Protein AF-A0A7S4PBB8-F1 (afdb_monomer)

pLDDT: mean 83.22, std 13.17, range [36.59, 96.38]

Secondary structure (DSSP, 8-state):
-HHHHHHHHHT--EEE---S-HHHHHHHHHH-TTSEEE------GGG--SS-HHHHHHHHHHHT-TTS--HHHHHHHHHHHHHHHHH-SSEEE-TTSHHHHHHHHHHHHHHSS---EEESSS-TT--S---TT----

Solvent-accessible surface area (backbone atoms only — not comparable to full-atom values): 8491 Å² total; per-residue (Å²): 107,71,67,54,54,50,21,73,74,69,70,54,48,69,43,80,55,87,71,80,51,68,67,57,54,54,48,49,52,70,73,41,71,85,42,50,74,45,62,82,91,64,90,46,66,84,70,74,58,99,60,60,66,71,61,33,51,51,50,16,66,74,66,73,37,60,88,64,38,57,63,64,62,52,50,52,55,50,52,51,46,41,52,57,56,26,69,43,74,61,48,78,43,42,50,84,38,67,64,48,46,50,28,51,55,48,21,25,69,75,67,76,46,81,61,60,67,46,61,78,75,43,66,90,93,68,79,86,82,64,71,100,73,81,68,86,130

Foldseek 3Di:
DVVVVCCVVPVAQEDEDDDLDPVVQVVCCVVCVSHHYDYDPQNSVQVPDPDDVVVLVVVCVVVVPCVSPDPVSVVVSLVVVLVVLLPDQEEEEAPVDPSSLSSQVSNCVVVVHRRHYHHPYDDRPDDPPDDPPPDDD

Organism: Guillardia theta (NCBI:txid55529)

Sequence (137 aa):
KQVENVANKYGVHRVYLATDDESAVQYVRAVYRELDIIHIQIDRREFHSNWFIEYRMKASMESNDASFLDLQMVADSTIIDLALLAESDYLIGAFSSHFSRLVLELSVSMKGYVPPYVSLDYAYGMPGIFPPYARPQ

Mean predicted aligned error: 8.0 Å

Radius of gyration: 17.22 Å; Cα contacts (8 Å, |Δi|>4): 117; chains: 1; bounding box: 39×40×46 Å

Nearest PDB structures (foldseek):
  3ioc-assembly1_A  TM=4.353E-01  e=8.110E-01  Mycobacterium tuberculosis
  4muj-assembly1_B  TM=3.915E-01  e=1.422E+00  Mycobacterium tuberculosis
  3ivc-assembly1_A  TM=3.720E-01  e=1.825E+00  Mycobacterium tuberculosis
  4mq6-assembly1_B  TM=4.148E-01  e=2.824E+00  Mycobacterium tuberculosis
  3ime-assembly1_A  TM=4.248E-01  e=4.651E+00  Mycobacterium tuberculosis

Structure (mmCIF, N/CA/C/O backbone):
data_AF-A0A7S4PBB8-F1
#
_entry.id   AF-A0A7S4PBB8-F1
#
loop_
_atom_site.group_PDB
_atom_site.id
_atom_site.type_symbol
_atom_site.label_atom_id
_atom_site.label_alt_id
_atom_site.label_comp_id
_atom_site.label_asym_id
_atom_site.label_entity_id
_atom_site.label_seq_id
_atom_site.pdbx_PDB_ins_code
_atom_site.Cartn_x
_atom_site.Cartn_y
_atom_site.Cartn_z
_atom_site.occupancy
_atom_site.B_iso_or_equiv
_atom_site.auth_seq_id
_atom_site.auth_comp_id
_atom_site.auth_asym_id
_atom_site.auth_atom_id
_atom_site.pdbx_PDB_model_num
ATOM 1 N N . LYS A 1 1 ? -1.962 11.173 10.911 1.00 68.94 1 LYS A N 1
ATOM 2 C CA . LYS A 1 1 ? -3.320 11.756 11.021 1.00 68.94 1 LYS A CA 1
ATOM 3 C C . LYS A 1 1 ? -4.416 10.794 10.573 1.00 68.94 1 LYS A C 1
ATOM 5 O O . LYS A 1 1 ? -5.172 10.367 11.429 1.00 68.94 1 LYS A O 1
ATOM 10 N N . GLN A 1 2 ? -4.527 10.404 9.292 1.00 80.19 2 GLN A N 1
ATOM 11 C CA . GLN A 1 2 ? -5.616 9.484 8.893 1.00 80.19 2 GLN A CA 1
ATOM 12 C C . GLN A 1 2 ? -5.473 8.082 9.500 1.00 80.19 2 GLN A C 1
ATOM 14 O O . GLN A 1 2 ? -6.453 7.535 9.991 1.00 80.19 2 GLN A O 1
ATOM 19 N N . VAL A 1 3 ? -4.245 7.556 9.563 1.00 80.00 3 VAL A N 1
ATOM 20 C CA . VAL A 1 3 ? -3.943 6.281 10.236 1.00 80.00 3 VAL A CA 1
ATOM 21 C C . VAL A 1 3 ? -4.376 6.311 11.710 1.00 80.00 3 VAL A C 1
ATOM 23 O O . VAL A 1 3 ? -5.092 5.419 12.141 1.00 80.00 3 VAL A O 1
ATOM 26 N N . GLU A 1 4 ? -4.044 7.369 12.461 1.00 80.12 4 GLU A N 1
ATOM 27 C CA . GLU A 1 4 ? -4.472 7.539 13.866 1.00 80.12 4 GLU A CA 1
ATOM 28 C C . GLU A 1 4 ? -5.989 7.629 14.011 1.00 80.12 4 GLU A C 1
ATOM 30 O O . GLU A 1 4 ? -6.558 7.042 14.925 1.00 80.12 4 GLU A O 1
ATOM 35 N N . ASN A 1 5 ? -6.661 8.359 13.117 1.00 81.69 5 ASN A N 1
ATOM 36 C CA . ASN A 1 5 ? -8.114 8.492 13.164 1.00 81.69 5 ASN A CA 1
ATOM 37 C C . ASN A 1 5 ? -8.798 7.133 12.983 1.00 81.69 5 ASN A C 1
ATOM 39 O O . ASN A 1 5 ? -9.750 6.826 13.698 1.00 81.69 5 ASN A O 1
ATOM 43 N N . VAL A 1 6 ? -8.308 6.319 12.043 1.00 80.50 6 VAL A N 1
ATOM 44 C CA . VAL A 1 6 ? -8.812 4.960 11.813 1.00 80.50 6 VAL A CA 1
ATOM 45 C C . VAL A 1 6 ? -8.464 4.053 12.996 1.00 80.50 6 VAL A C 1
ATOM 47 O O . VAL A 1 6 ? -9.349 3.367 13.503 1.00 80.50 6 VAL A O 1
ATOM 50 N N . ALA A 1 7 ? -7.228 4.113 13.498 1.00 84.44 7 ALA A N 1
ATOM 51 C CA . ALA A 1 7 ? -6.785 3.346 14.660 1.00 84.44 7 ALA A CA 1
ATOM 52 C C . ALA A 1 7 ? -7.634 3.618 15.905 1.00 84.44 7 ALA A C 1
ATOM 54 O 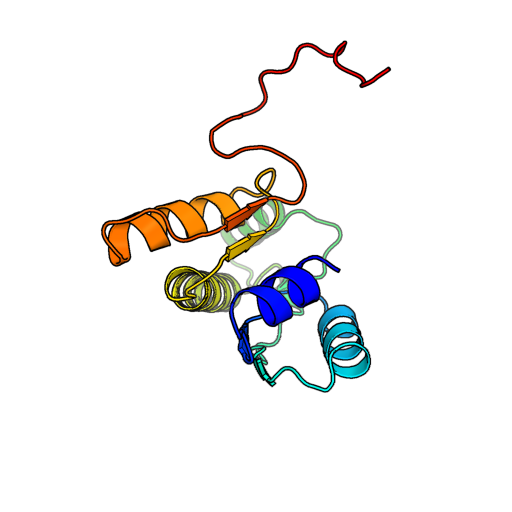O . ALA A 1 7 ? -8.186 2.689 16.487 1.00 84.44 7 ALA A O 1
ATOM 55 N N . ASN A 1 8 ? -7.830 4.888 16.256 1.00 82.75 8 ASN A N 1
ATOM 56 C CA . ASN A 1 8 ? -8.583 5.280 17.445 1.00 82.75 8 ASN A CA 1
ATOM 57 C C . ASN A 1 8 ? -10.080 4.984 17.318 1.00 82.75 8 ASN A C 1
ATOM 59 O O . ASN A 1 8 ? -10.726 4.636 18.303 1.00 82.75 8 ASN A O 1
ATOM 63 N N . LYS A 1 9 ? -10.648 5.138 16.116 1.00 83.81 9 LYS A N 1
ATOM 64 C CA . LYS A 1 9 ? -12.086 4.945 15.898 1.00 83.81 9 LYS A CA 1
ATOM 65 C C . LYS A 1 9 ? -12.476 3.472 15.813 1.00 83.81 9 LYS A C 1
ATOM 67 O O . LYS A 1 9 ? -13.568 3.119 16.249 1.00 83.81 9 LYS A O 1
ATOM 72 N N . TYR A 1 10 ? -11.613 2.640 15.235 1.00 83.44 10 TYR A N 1
ATOM 73 C CA . TYR A 1 10 ? -11.940 1.254 14.900 1.00 83.44 10 TYR A CA 1
ATOM 74 C C . TYR A 1 10 ? -11.077 0.215 15.626 1.00 83.44 10 TYR A C 1
ATOM 76 O O . TYR A 1 10 ? -11.232 -0.974 15.370 1.00 83.44 10 TYR A O 1
ATOM 84 N N . GLY A 1 11 ? -10.188 0.634 16.533 1.00 85.31 11 GLY A N 1
ATOM 85 C CA . GLY A 1 11 ? -9.317 -0.279 17.280 1.00 85.31 11 GLY A CA 1
ATOM 86 C C . GLY A 1 11 ? -8.271 -0.967 16.401 1.00 85.31 11 GLY A C 1
ATOM 87 O O . GLY A 1 11 ? -7.943 -2.129 16.625 1.00 85.31 11 GLY A O 1
ATOM 88 N N . VAL A 1 12 ? -7.774 -0.284 15.362 1.00 87.62 12 VAL A N 1
ATOM 89 C CA . VAL A 1 12 ? -6.732 -0.845 14.488 1.00 87.62 12 VAL A CA 1
ATOM 90 C C . VAL A 1 12 ? -5.383 -0.748 15.189 1.00 87.62 12 VAL A C 1
ATOM 92 O O . VAL A 1 12 ? -4.914 0.346 15.492 1.00 87.62 12 VAL A O 1
ATOM 95 N N . HIS A 1 13 ? -4.749 -1.899 15.403 1.00 89.38 13 HIS A N 1
ATOM 96 C CA . HIS A 1 13 ? -3.430 -2.003 16.035 1.00 89.38 13 HIS A CA 1
ATOM 97 C C . HIS A 1 13 ? -2.327 -2.431 15.071 1.00 89.38 13 HIS A C 1
ATOM 99 O O . HIS A 1 13 ? -1.157 -2.349 15.421 1.00 89.38 13 HIS A O 1
ATOM 105 N N . ARG A 1 14 ? -2.686 -2.884 13.868 1.00 93.19 14 ARG A N 1
ATOM 106 C CA . ARG A 1 14 ? -1.757 -3.415 12.873 1.00 93.19 14 ARG A CA 1
ATOM 107 C C . ARG A 1 14 ? -1.953 -2.704 11.548 1.00 93.19 14 ARG A C 1
ATOM 109 O O . ARG A 1 14 ? -3.080 -2.588 11.076 1.00 93.19 14 ARG A O 1
ATOM 116 N N . VAL A 1 15 ? -0.857 -2.245 10.957 1.00 93.00 15 VAL A N 1
ATOM 117 C CA . VAL A 1 15 ? -0.866 -1.504 9.694 1.00 93.00 15 VAL A CA 1
ATOM 118 C C . VAL A 1 15 ? 0.111 -2.158 8.736 1.00 93.00 15 VAL A C 1
ATOM 120 O O . VAL A 1 15 ? 1.305 -2.227 9.022 1.00 93.00 15 VAL A O 1
ATOM 123 N N . TYR A 1 16 ? -0.396 -2.611 7.591 1.00 95.00 16 TYR A N 1
ATOM 124 C CA . TYR A 1 16 ? 0.451 -2.960 6.460 1.00 95.00 16 TYR A CA 1
ATOM 125 C C . TYR A 1 16 ? 0.802 -1.698 5.670 1.00 95.00 16 TYR A C 1
ATOM 127 O O . TYR A 1 16 ? -0.090 -0.943 5.282 1.00 95.00 16 TYR A O 1
ATOM 135 N N . LEU A 1 17 ? 2.093 -1.461 5.444 1.00 92.88 17 LEU A N 1
ATOM 136 C CA . LEU A 1 17 ? 2.586 -0.319 4.681 1.00 92.88 17 LEU A CA 1
ATOM 137 C C . LEU A 1 17 ? 3.267 -0.797 3.395 1.00 92.88 17 LEU A C 1
ATOM 139 O O . LEU A 1 17 ? 4.409 -1.259 3.421 1.00 92.88 17 LEU A O 1
ATOM 143 N N . ALA A 1 18 ? 2.572 -0.637 2.270 1.00 90.81 18 ALA A N 1
ATOM 144 C CA . ALA A 1 18 ? 3.143 -0.812 0.940 1.00 90.81 18 ALA A CA 1
ATOM 145 C C . ALA A 1 18 ? 3.789 0.506 0.490 1.00 90.81 18 ALA A C 1
ATOM 147 O O . ALA A 1 18 ? 3.100 1.461 0.132 1.00 90.81 18 ALA A O 1
ATOM 148 N N . THR A 1 19 ? 5.114 0.573 0.562 1.00 86.38 19 THR A N 1
ATOM 149 C CA . THR A 1 19 ? 5.903 1.716 0.097 1.00 86.38 19 THR A CA 1
ATOM 150 C C . THR A 1 19 ? 7.237 1.225 -0.446 1.00 86.38 19 THR A C 1
ATOM 152 O O . THR A 1 19 ? 7.757 0.199 -0.013 1.00 86.38 19 THR A O 1
ATOM 155 N N . ASP A 1 20 ? 7.765 1.945 -1.420 1.00 81.94 20 ASP A N 1
ATOM 156 C CA . ASP A 1 20 ? 9.122 1.825 -1.938 1.00 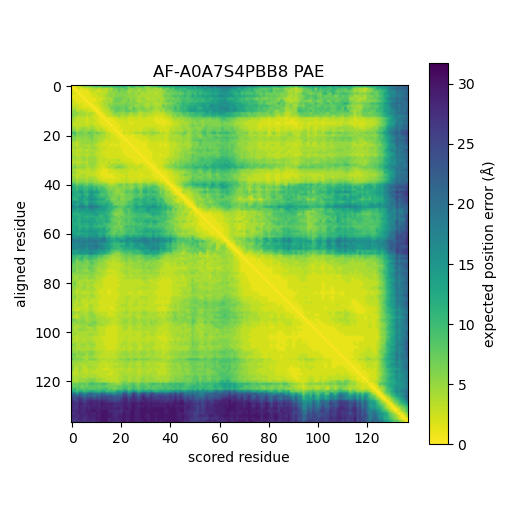81.94 20 ASP A CA 1
ATOM 157 C C . ASP A 1 20 ? 10.128 2.690 -1.159 1.00 81.94 20 ASP A C 1
ATOM 159 O O . ASP A 1 20 ? 11.328 2.534 -1.340 1.00 81.94 20 ASP A O 1
ATOM 163 N N . ASP A 1 21 ? 9.670 3.561 -0.255 1.00 84.50 21 ASP A N 1
ATOM 164 C CA . ASP A 1 21 ? 10.526 4.459 0.519 1.00 84.50 21 ASP A CA 1
ATOM 165 C C . ASP A 1 21 ? 10.781 3.936 1.944 1.00 84.50 21 ASP A C 1
ATOM 167 O O . ASP A 1 21 ? 9.954 4.067 2.851 1.00 84.50 21 ASP A O 1
ATOM 171 N N . GLU A 1 22 ? 11.980 3.396 2.173 1.00 84.69 22 GLU A N 1
ATOM 172 C CA . GLU A 1 22 ? 12.415 2.921 3.495 1.00 84.69 22 GLU A CA 1
ATOM 173 C C . GLU A 1 22 ? 12.399 4.042 4.553 1.00 84.69 22 GLU A C 1
ATOM 175 O O . GLU A 1 22 ? 12.120 3.799 5.732 1.00 84.69 22 GLU A O 1
ATOM 180 N N . SER A 1 23 ? 12.639 5.297 4.156 1.00 87.62 23 SER A N 1
ATOM 181 C CA . SER A 1 23 ? 12.597 6.426 5.089 1.00 87.62 23 SER A CA 1
ATOM 182 C C . SER A 1 23 ? 11.176 6.687 5.598 1.00 87.62 23 SER A C 1
ATOM 184 O O . SER A 1 23 ? 10.990 7.008 6.777 1.00 87.62 23 SER A O 1
ATOM 186 N N . ALA A 1 24 ? 10.160 6.443 4.763 1.00 88.56 24 ALA A N 1
ATOM 187 C CA . ALA A 1 24 ? 8.759 6.516 5.159 1.00 88.56 24 ALA A CA 1
ATOM 188 C C . ALA A 1 24 ? 8.411 5.430 6.188 1.00 88.56 24 ALA A C 1
ATOM 190 O O . ALA A 1 24 ? 7.727 5.714 7.173 1.00 88.56 24 ALA A O 1
ATOM 191 N N . VAL A 1 25 ? 8.935 4.209 6.029 1.00 89.81 25 VAL A N 1
ATOM 192 C CA . VAL A 1 25 ? 8.746 3.112 6.998 1.00 89.81 25 VAL A CA 1
ATOM 193 C C . VAL A 1 25 ? 9.327 3.485 8.361 1.00 89.81 25 VAL A C 1
ATOM 195 O O . VAL A 1 25 ? 8.658 3.349 9.390 1.00 89.81 25 VAL A O 1
ATOM 198 N N . GLN A 1 26 ? 10.562 3.992 8.379 1.00 91.12 26 GLN A N 1
ATOM 199 C CA . GLN A 1 26 ? 11.232 4.418 9.610 1.00 91.12 26 GLN A CA 1
ATOM 200 C C . GLN A 1 26 ? 10.488 5.569 10.289 1.00 91.12 26 GLN A C 1
ATOM 202 O O . GLN A 1 26 ? 10.284 5.543 11.504 1.00 91.12 26 GLN A O 1
ATOM 207 N N . TYR A 1 27 ? 10.024 6.544 9.506 1.00 91.56 27 TYR A N 1
ATOM 208 C CA . TYR A 1 27 ? 9.215 7.651 10.000 1.00 91.56 27 TYR A CA 1
ATOM 209 C C . TYR A 1 27 ? 7.912 7.161 10.646 1.00 91.56 27 TYR A C 1
ATOM 211 O O . TYR A 1 27 ? 7.620 7.516 11.788 1.00 91.56 27 TYR A O 1
ATOM 219 N N . VAL A 1 28 ? 7.153 6.301 9.961 1.00 90.31 28 VAL A N 1
ATOM 220 C CA . VAL A 1 28 ? 5.881 5.753 10.462 1.00 90.31 28 VAL A CA 1
ATOM 221 C C . VAL A 1 28 ? 6.100 4.974 11.758 1.00 90.31 28 VAL A C 1
ATOM 223 O O . VAL A 1 28 ? 5.359 5.184 12.714 1.00 90.31 28 VAL A O 1
ATOM 226 N N . ARG A 1 29 ? 7.151 4.149 11.844 1.00 92.00 29 ARG A N 1
ATOM 227 C CA . ARG A 1 29 ? 7.514 3.431 13.079 1.00 92.00 29 ARG A CA 1
ATOM 228 C C . ARG A 1 29 ? 7.892 4.369 14.226 1.00 92.00 29 ARG A C 1
ATOM 230 O O . ARG A 1 29 ? 7.561 4.100 15.377 1.00 92.00 29 ARG A O 1
ATOM 237 N N . ALA A 1 30 ? 8.591 5.464 13.930 1.00 90.69 30 ALA A N 1
ATOM 238 C CA . ALA A 1 30 ? 9.007 6.428 14.944 1.00 90.69 30 ALA A CA 1
ATOM 239 C C . ALA A 1 30 ? 7.828 7.241 15.502 1.00 90.69 30 ALA A C 1
ATOM 241 O O . ALA A 1 30 ? 7.815 7.545 16.701 1.00 90.69 30 ALA A O 1
ATOM 242 N N . VAL A 1 31 ? 6.868 7.587 14.638 1.00 91.31 31 VAL A N 1
ATOM 243 C CA . VAL A 1 31 ? 5.694 8.408 14.964 1.00 91.31 31 VAL A CA 1
ATOM 244 C C . VAL A 1 31 ? 4.569 7.579 15.587 1.00 91.31 31 VAL A C 1
ATOM 246 O O . VAL A 1 31 ? 3.955 8.035 16.546 1.00 91.31 31 VAL A O 1
ATOM 249 N N . TYR A 1 32 ? 4.311 6.369 15.089 1.00 88.88 32 TYR A N 1
ATOM 250 C CA . TYR A 1 32 ? 3.195 5.517 15.512 1.00 88.88 32 TYR A CA 1
ATOM 251 C C . TYR A 1 32 ? 3.673 4.308 16.316 1.00 88.88 32 TYR A C 1
ATOM 253 O O . TYR A 1 32 ? 3.565 3.167 15.874 1.00 88.88 32 TYR A O 1
ATOM 261 N N . ARG A 1 33 ? 4.204 4.561 17.517 1.00 86.44 33 ARG A N 1
ATOM 262 C CA . ARG A 1 33 ? 4.846 3.529 18.356 1.00 86.44 33 ARG A CA 1
ATOM 263 C C . ARG A 1 33 ? 3.884 2.473 18.893 1.00 86.44 33 ARG A C 1
ATOM 265 O O . ARG A 1 33 ? 4.307 1.369 19.213 1.00 86.44 33 ARG A O 1
ATOM 272 N N . GLU A 1 34 ? 2.608 2.822 18.987 1.00 87.94 34 GLU A N 1
ATOM 273 C CA . GLU A 1 34 ? 1.544 1.943 19.480 1.00 87.94 34 GLU A CA 1
ATOM 274 C C . GLU A 1 34 ? 0.997 1.004 18.390 1.00 87.94 34 GLU A C 1
ATOM 276 O O . GLU A 1 34 ? 0.186 0.127 18.691 1.00 87.94 34 GLU A O 1
ATOM 281 N N . LEU A 1 35 ? 1.414 1.188 17.130 1.00 89.56 35 LEU A N 1
ATOM 282 C CA . LEU A 1 35 ? 0.971 0.381 15.997 1.00 89.56 35 LEU A CA 1
ATOM 283 C C . LEU A 1 35 ? 2.035 -0.650 15.602 1.00 89.56 35 LEU A C 1
ATOM 285 O O . LEU A 1 35 ? 3.218 -0.346 15.469 1.00 89.56 35 LEU A O 1
ATOM 289 N N . ASP A 1 36 ? 1.582 -1.871 15.341 1.00 92.62 36 ASP A N 1
ATOM 290 C CA . ASP A 1 36 ? 2.351 -2.942 14.718 1.00 92.62 36 ASP A CA 1
ATOM 291 C C . ASP A 1 36 ? 2.465 -2.670 13.208 1.00 92.62 36 ASP A C 1
ATOM 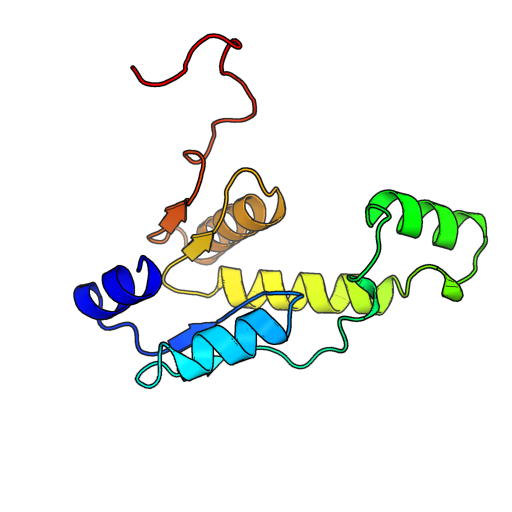293 O O . ASP A 1 36 ? 1.534 -2.926 12.437 1.00 92.62 36 ASP A O 1
ATOM 297 N N . ILE A 1 37 ? 3.587 -2.073 12.794 1.00 93.19 37 ILE A N 1
ATOM 298 C CA . ILE A 1 37 ? 3.857 -1.730 11.392 1.00 93.19 37 ILE A CA 1
ATOM 299 C C . ILE A 1 37 ? 4.483 -2.922 10.668 1.00 93.19 37 ILE A C 1
ATOM 301 O O . ILE A 1 37 ? 5.682 -3.203 10.803 1.00 93.19 37 ILE A O 1
ATOM 305 N N . ILE A 1 38 ? 3.678 -3.563 9.826 1.00 92.44 38 ILE A N 1
ATOM 306 C CA . ILE A 1 38 ? 4.109 -4.620 8.918 1.00 92.44 38 ILE A CA 1
ATOM 307 C C . ILE A 1 38 ? 4.558 -3.978 7.609 1.00 92.44 38 ILE A C 1
ATOM 309 O O . ILE A 1 38 ? 3.796 -3.291 6.933 1.00 92.44 38 ILE A O 1
ATOM 313 N N . HIS A 1 39 ? 5.805 -4.234 7.239 1.00 90.31 39 HIS A N 1
ATOM 314 C CA . HIS A 1 39 ? 6.366 -3.839 5.957 1.00 90.31 39 HIS A CA 1
ATOM 315 C C . HIS A 1 39 ? 7.258 -4.969 5.453 1.00 90.31 39 HIS A C 1
ATOM 317 O O . HIS A 1 39 ? 8.107 -5.468 6.199 1.00 90.31 39 HIS A O 1
ATOM 323 N N . ILE A 1 40 ? 7.051 -5.390 4.207 1.00 87.56 40 ILE A N 1
ATOM 324 C 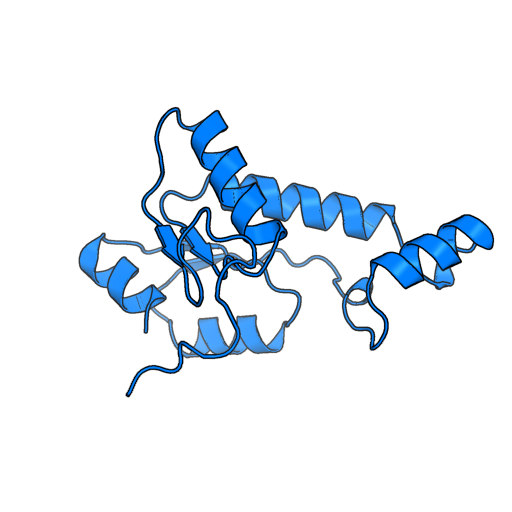CA . ILE A 1 40 ? 7.840 -6.464 3.615 1.00 87.56 40 ILE A CA 1
ATOM 325 C C . ILE A 1 40 ? 9.188 -5.927 3.153 1.00 87.56 40 ILE A C 1
ATOM 327 O O . ILE A 1 40 ? 9.267 -5.063 2.284 1.00 87.56 40 ILE A O 1
ATOM 331 N N . GLN A 1 41 ? 10.242 -6.524 3.706 1.00 78.56 41 GLN A N 1
ATOM 332 C CA . GLN A 1 41 ? 11.638 -6.268 3.367 1.00 78.56 41 GLN A CA 1
ATOM 333 C C . GLN A 1 41 ? 12.006 -6.991 2.061 1.00 78.56 41 GLN A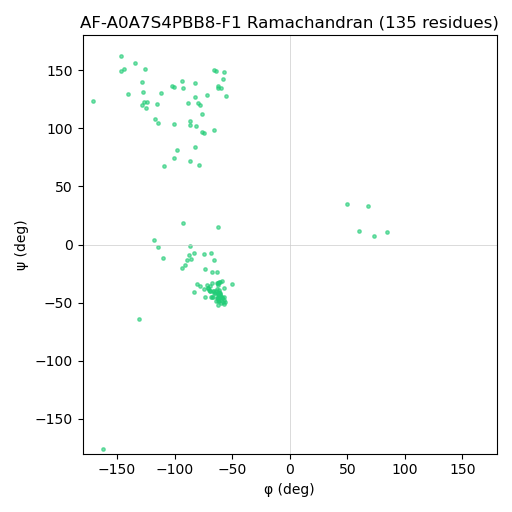 C 1
ATOM 335 O O . GLN A 1 41 ? 12.745 -7.972 2.063 1.00 78.56 41 GLN A O 1
ATOM 340 N N . ILE A 1 42 ? 11.435 -6.534 0.948 1.00 76.69 42 ILE A N 1
ATOM 341 C CA . ILE A 1 42 ? 11.936 -6.853 -0.392 1.00 76.69 42 ILE A CA 1
ATOM 342 C C . ILE A 1 42 ? 12.887 -5.730 -0.791 1.00 76.69 42 ILE A C 1
ATOM 344 O O . ILE A 1 42 ? 12.627 -4.561 -0.514 1.00 76.69 42 ILE A O 1
ATOM 348 N N . ASP A 1 43 ? 13.985 -6.082 -1.448 1.00 73.88 43 ASP A N 1
ATOM 349 C CA . ASP A 1 43 ? 14.885 -5.101 -2.032 1.00 73.88 43 ASP A CA 1
ATOM 350 C C . ASP A 1 43 ? 14.178 -4.344 -3.165 1.00 73.88 43 ASP A C 1
ATOM 352 O O . ASP A 1 43 ? 14.042 -4.841 -4.277 1.00 73.88 43 ASP A O 1
ATOM 356 N N . ARG A 1 44 ? 13.681 -3.144 -2.861 1.00 74.00 44 ARG A N 1
ATOM 357 C CA . ARG A 1 44 ? 12.920 -2.292 -3.786 1.00 74.00 44 ARG A CA 1
ATOM 358 C C . ARG A 1 44 ? 13.802 -1.291 -4.532 1.00 74.00 44 ARG A C 1
ATOM 360 O O . ARG A 1 44 ? 13.284 -0.334 -5.100 1.00 74.00 44 ARG A O 1
ATOM 367 N N . ARG A 1 45 ? 15.123 -1.519 -4.591 1.00 74.06 45 ARG A N 1
ATOM 368 C CA . ARG A 1 45 ? 16.073 -0.683 -5.355 1.00 74.06 45 ARG A CA 1
ATOM 369 C C . ARG A 1 45 ? 15.629 -0.440 -6.796 1.00 74.06 45 ARG A C 1
ATOM 371 O O . ARG A 1 45 ? 15.796 0.663 -7.308 1.00 74.06 45 ARG A O 1
ATOM 378 N N . GLU A 1 46 ? 14.966 -1.423 -7.393 1.00 73.81 46 GLU A N 1
ATOM 379 C CA . GLU A 1 46 ? 14.401 -1.334 -8.735 1.00 73.81 46 GLU A CA 1
ATOM 380 C C . GLU A 1 46 ? 13.258 -0.321 -8.890 1.00 73.81 46 GLU A C 1
ATOM 382 O O . GLU A 1 46 ? 12.931 0.029 -10.016 1.00 73.81 46 GLU A O 1
ATOM 387 N N . PHE A 1 47 ? 12.664 0.212 -7.823 1.00 72.00 47 PHE A N 1
ATOM 388 C CA . PHE A 1 47 ? 11.654 1.276 -7.912 1.00 72.00 47 PHE A CA 1
ATOM 389 C C . PHE A 1 47 ? 12.264 2.684 -7.843 1.00 72.00 47 PHE A C 1
ATOM 391 O O . PHE A 1 47 ? 11.654 3.649 -8.303 1.00 72.00 47 PHE A O 1
ATOM 398 N N . HIS A 1 48 ? 13.508 2.816 -7.372 1.00 73.25 48 HIS A N 1
ATOM 399 C CA . HIS A 1 48 ? 14.195 4.102 -7.273 1.00 73.25 48 HIS A CA 1
ATOM 400 C C . HIS A 1 48 ? 14.823 4.500 -8.613 1.00 73.25 48 HIS A C 1
ATOM 402 O O . HIS A 1 48 ? 16.008 4.288 -8.867 1.00 73.25 48 HIS A O 1
ATOM 408 N N . SER A 1 49 ? 14.025 5.107 -9.491 1.00 76.88 49 SER A N 1
ATOM 409 C CA . SER A 1 49 ? 14.513 5.662 -10.753 1.00 76.88 49 SER A CA 1
ATOM 410 C C . SER A 1 49 ? 13.794 6.948 -11.132 1.00 76.88 49 SER A C 1
ATOM 412 O O . SER A 1 49 ? 12.621 7.144 -10.834 1.00 76.88 49 SER A O 1
ATOM 414 N N . ASN A 1 50 ? 14.502 7.815 -11.858 1.00 76.88 50 ASN A N 1
ATOM 415 C CA . ASN A 1 50 ? 13.911 8.998 -12.487 1.00 76.88 50 ASN A CA 1
ATOM 416 C C . ASN A 1 50 ? 13.069 8.643 -13.726 1.00 76.88 50 ASN A C 1
ATOM 418 O O . ASN A 1 50 ? 12.440 9.519 -14.315 1.00 76.88 50 ASN A O 1
ATOM 422 N N . TRP A 1 51 ? 13.112 7.386 -14.172 1.00 72.81 51 TRP A N 1
ATOM 423 C CA . TRP A 1 51 ? 12.334 6.894 -15.302 1.00 72.81 51 TRP A CA 1
ATOM 424 C C . TRP A 1 51 ? 11.110 6.146 -14.795 1.00 72.81 51 TRP A C 1
ATOM 426 O O . TRP A 1 51 ? 11.227 5.298 -13.911 1.00 72.81 51 TRP A O 1
ATOM 436 N N . PHE A 1 52 ? 9.955 6.412 -15.410 1.00 78.00 52 PHE A N 1
ATOM 437 C CA . PHE A 1 52 ? 8.757 5.622 -15.148 1.00 78.00 52 PHE A CA 1
ATOM 438 C C . PHE A 1 52 ? 9.014 4.141 -15.450 1.00 78.00 52 PHE A C 1
ATOM 440 O O . PHE A 1 52 ? 9.728 3.799 -16.404 1.00 78.00 52 PHE A O 1
ATOM 447 N N . ILE A 1 53 ? 8.437 3.269 -14.624 1.00 79.50 53 ILE A N 1
ATOM 448 C CA . ILE A 1 53 ? 8.702 1.831 -14.665 1.00 79.50 53 ILE A CA 1
ATOM 449 C C . ILE A 1 53 ? 8.317 1.228 -16.020 1.00 79.50 53 ILE A C 1
ATOM 451 O O . ILE A 1 53 ? 9.027 0.367 -16.524 1.00 79.50 53 ILE A O 1
ATOM 455 N N . GLU A 1 54 ? 7.291 1.764 -16.683 1.00 80.44 54 GLU A N 1
ATOM 456 C CA . GLU A 1 54 ? 6.826 1.346 -18.005 1.00 80.44 54 GLU A CA 1
ATOM 457 C C . GLU A 1 54 ? 7.905 1.523 -19.082 1.00 80.44 54 GLU A C 1
ATOM 459 O O . GLU A 1 54 ? 8.078 0.659 -19.946 1.00 80.44 54 GLU A O 1
ATOM 464 N N . TYR A 1 55 ? 8.680 2.614 -19.021 1.00 82.38 55 TYR A N 1
ATOM 465 C CA . TYR A 1 55 ? 9.784 2.840 -19.957 1.00 82.38 55 TYR A CA 1
ATOM 466 C C . TYR A 1 55 ? 10.946 1.884 -19.698 1.00 82.38 55 TYR A C 1
ATOM 468 O O . TYR A 1 55 ? 11.564 1.398 -20.645 1.00 82.38 55 TYR A O 1
ATOM 476 N N . ARG A 1 56 ? 11.223 1.580 -18.427 1.00 80.75 56 ARG A N 1
ATOM 477 C CA . ARG A 1 56 ? 12.277 0.633 -18.041 1.00 80.75 56 ARG A CA 1
ATOM 478 C C . ARG A 1 56 ? 11.911 -0.804 -18.392 1.00 80.75 56 ARG A C 1
ATOM 480 O O . ARG A 1 56 ? 12.763 -1.532 -18.890 1.00 80.75 56 ARG A O 1
ATOM 487 N N . MET A 1 57 ? 10.644 -1.183 -18.220 1.00 82.88 57 MET A N 1
ATOM 488 C CA . MET A 1 57 ? 10.118 -2.468 -18.682 1.00 82.88 57 MET A CA 1
ATOM 489 C C . MET A 1 57 ? 10.309 -2.616 -20.188 1.00 82.88 57 MET A C 1
ATOM 491 O O . MET A 1 57 ? 10.864 -3.613 -20.642 1.00 82.88 57 MET A O 1
ATOM 495 N N . LYS A 1 58 ? 9.909 -1.599 -20.961 1.00 84.75 58 LYS A N 1
ATOM 496 C CA . LYS A 1 58 ? 10.066 -1.608 -22.417 1.00 84.75 58 LYS A CA 1
ATOM 497 C C . LYS A 1 58 ? 11.535 -1.752 -22.828 1.00 84.75 58 LYS A C 1
ATOM 499 O O . LYS A 1 58 ? 11.842 -2.600 -23.658 1.00 84.75 58 LYS A O 1
ATOM 504 N N . ALA A 1 59 ? 12.434 -0.990 -22.205 1.00 82.62 59 ALA A N 1
ATOM 505 C CA . ALA A 1 59 ? 13.868 -1.077 -22.471 1.00 82.62 59 ALA A CA 1
ATOM 506 C C . ALA A 1 59 ? 14.447 -2.465 -22.136 1.00 82.62 59 ALA A C 1
ATOM 508 O O . ALA A 1 59 ? 15.169 -3.027 -22.957 1.00 82.62 59 ALA A O 1
ATOM 509 N N . SER A 1 60 ? 14.095 -3.041 -20.980 1.00 82.44 60 SER A N 1
ATOM 510 C CA . SER A 1 60 ? 14.521 -4.388 -20.557 1.00 82.44 60 SER A CA 1
ATOM 511 C C . SER A 1 60 ? 14.053 -5.468 -21.545 1.00 82.44 60 SER A C 1
ATOM 513 O O . SER A 1 60 ? 14.843 -6.303 -21.984 1.00 82.44 60 SER A O 1
ATOM 515 N N . MET A 1 61 ? 12.795 -5.397 -22.000 1.00 82.31 61 MET A N 1
ATOM 516 C CA . MET A 1 61 ? 12.237 -6.348 -22.971 1.00 82.31 61 MET A CA 1
ATOM 517 C C . MET A 1 61 ? 12.847 -6.212 -24.373 1.00 82.31 61 MET A C 1
ATOM 519 O O . MET A 1 61 ? 13.095 -7.221 -25.027 1.00 82.31 61 MET A O 1
ATOM 523 N N . GLU A 1 62 ? 13.086 -4.985 -24.849 1.00 86.25 62 GLU A N 1
ATOM 524 C CA . GLU A 1 62 ? 13.661 -4.736 -26.181 1.00 86.25 62 GLU A CA 1
ATOM 525 C C . GLU A 1 62 ? 15.146 -5.108 -26.262 1.00 86.25 62 GLU A C 1
ATOM 527 O O . GLU A 1 62 ? 15.608 -5.584 -27.298 1.00 86.25 62 GLU A O 1
ATOM 532 N N . SER A 1 63 ? 15.895 -4.905 -25.177 1.00 82.44 63 SER A N 1
ATOM 533 C CA . SER A 1 63 ? 17.327 -5.223 -25.104 1.00 82.44 63 SER A CA 1
ATOM 534 C C . SER A 1 63 ? 17.616 -6.656 -24.645 1.00 82.44 63 SER A C 1
ATOM 536 O O . SER A 1 63 ? 18.748 -7.116 -24.795 1.00 82.44 63 SER A O 1
ATOM 538 N N . ASN A 1 64 ? 16.611 -7.364 -24.110 1.00 76.19 64 ASN A N 1
ATOM 539 C CA . ASN A 1 64 ? 16.771 -8.626 -23.380 1.00 76.19 64 ASN A CA 1
ATOM 540 C C . ASN A 1 64 ? 17.856 -8.525 -22.286 1.00 76.19 64 ASN A C 1
ATOM 542 O O . ASN A 1 64 ? 18.597 -9.478 -22.034 1.00 76.19 64 ASN A O 1
ATOM 546 N N . ASP A 1 65 ? 17.963 -7.345 -21.670 1.00 76.75 65 ASP A N 1
ATOM 547 C CA . ASP A 1 65 ? 18.939 -7.022 -20.637 1.00 76.75 65 ASP A CA 1
ATOM 548 C C . ASP A 1 65 ? 18.219 -6.693 -19.325 1.00 76.75 65 ASP A C 1
ATOM 550 O O . ASP A 1 65 ? 17.601 -5.638 -19.157 1.00 76.75 65 ASP A O 1
ATOM 554 N N . ALA A 1 66 ? 18.335 -7.615 -18.370 1.00 71.25 66 ALA A N 1
ATOM 555 C CA . ALA A 1 66 ? 17.767 -7.474 -17.035 1.00 71.25 66 ALA A CA 1
ATOM 556 C C . ALA A 1 66 ? 18.455 -6.379 -16.197 1.00 71.25 66 ALA A C 1
ATOM 558 O O . ALA A 1 66 ? 17.958 -6.048 -15.124 1.00 71.25 66 ALA A O 1
ATOM 559 N N . SER A 1 67 ? 19.559 -5.781 -16.669 1.00 73.75 67 SER A N 1
ATOM 560 C CA . SER A 1 67 ? 20.240 -4.681 -15.973 1.00 73.75 67 SER A CA 1
ATOM 561 C C . SER A 1 67 ? 19.381 -3.417 -15.841 1.00 73.75 67 SER A C 1
ATOM 563 O O . SER A 1 67 ? 19.603 -2.610 -14.939 1.00 73.75 67 SER A O 1
ATOM 565 N N . PHE A 1 68 ? 18.386 -3.241 -16.719 1.00 73.12 68 PHE A N 1
ATOM 566 C CA . PHE A 1 68 ? 17.486 -2.089 -16.678 1.00 73.12 68 PHE A CA 1
ATOM 567 C C . PHE A 1 68 ? 16.375 -2.226 -15.645 1.00 73.12 68 PHE A C 1
ATOM 569 O O . PHE A 1 68 ? 15.910 -1.202 -15.131 1.00 73.12 68 PHE A O 1
ATOM 576 N N . LEU A 1 69 ? 15.896 -3.452 -15.423 1.00 79.38 69 LEU A N 1
ATOM 577 C CA . LEU A 1 69 ? 14.798 -3.770 -14.519 1.00 79.38 69 LEU A CA 1
ATOM 578 C C . LEU A 1 69 ? 14.678 -5.291 -14.364 1.00 79.38 69 LEU A C 1
ATOM 580 O O . LEU A 1 69 ? 14.436 -5.989 -15.356 1.00 79.38 69 LEU A O 1
ATOM 584 N N . ASP A 1 70 ? 14.752 -5.786 -13.129 1.00 83.00 70 ASP A N 1
ATOM 585 C CA . ASP A 1 70 ? 14.338 -7.153 -12.806 1.00 83.00 70 ASP A CA 1
ATOM 586 C C . ASP A 1 70 ? 12.803 -7.236 -12.795 1.00 83.00 70 ASP A C 1
ATOM 588 O O . ASP A 1 70 ? 12.123 -6.898 -11.821 1.00 83.00 70 ASP A O 1
ATOM 592 N N . LEU A 1 71 ? 12.246 -7.672 -13.926 1.00 82.25 71 LEU A N 1
ATOM 593 C CA . LEU A 1 71 ? 10.802 -7.782 -14.130 1.00 82.25 71 LEU A CA 1
ATOM 594 C C . LEU A 1 71 ? 10.141 -8.766 -13.164 1.00 82.25 71 LEU A C 1
ATOM 596 O O . LEU A 1 71 ? 8.990 -8.552 -12.782 1.00 82.25 71 LEU A O 1
ATOM 600 N N . GLN A 1 72 ? 10.843 -9.834 -12.782 1.00 84.62 72 GLN A N 1
ATOM 601 C CA . GLN A 1 72 ? 10.278 -10.856 -11.913 1.00 84.62 72 GLN A CA 1
ATOM 602 C C . GLN A 1 72 ? 10.177 -10.338 -10.482 1.00 84.62 72 GLN A C 1
ATOM 604 O O . GLN A 1 72 ? 9.113 -10.425 -9.879 1.00 84.62 72 GLN A O 1
ATOM 609 N N . MET A 1 73 ? 11.229 -9.693 -9.978 1.00 84.44 73 MET A N 1
ATOM 610 C CA . MET A 1 73 ? 11.209 -9.063 -8.657 1.00 84.44 73 MET A CA 1
ATOM 611 C C . MET A 1 73 ? 10.130 -7.970 -8.549 1.00 84.44 73 MET A C 1
ATOM 613 O O . MET A 1 73 ? 9.398 -7.902 -7.554 1.00 84.44 73 MET A O 1
ATOM 617 N N . VAL A 1 74 ? 9.975 -7.132 -9.582 1.00 84.81 74 VAL A N 1
ATOM 618 C CA . VAL A 1 74 ? 8.912 -6.111 -9.635 1.00 84.81 74 VAL A CA 1
ATOM 619 C C . VAL A 1 74 ? 7.528 -6.755 -9.626 1.00 84.81 74 VAL A C 1
ATOM 621 O O . VAL A 1 74 ? 6.663 -6.315 -8.867 1.00 84.81 74 VAL A O 1
ATOM 624 N N . ALA A 1 75 ? 7.311 -7.799 -10.427 1.00 86.62 75 ALA A N 1
ATOM 625 C CA . ALA A 1 75 ? 6.033 -8.500 -10.484 1.00 86.62 75 ALA A CA 1
ATOM 626 C C . ALA A 1 75 ? 5.702 -9.184 -9.150 1.00 86.62 75 ALA A C 1
ATOM 628 O O . ALA A 1 75 ?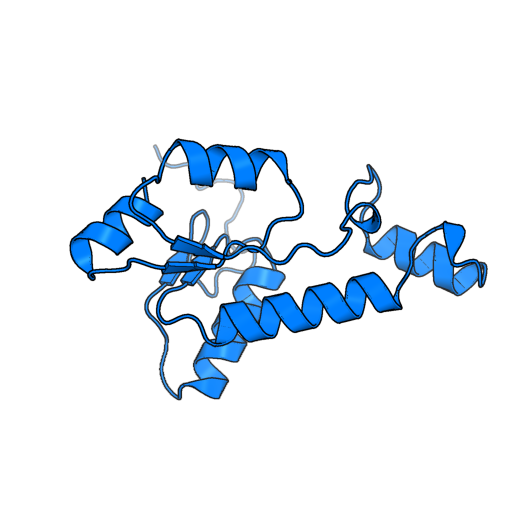 4.613 -8.976 -8.617 1.00 86.62 75 ALA A O 1
ATOM 629 N N . ASP A 1 76 ? 6.647 -9.928 -8.577 1.00 88.12 76 ASP A N 1
ATOM 630 C CA . ASP A 1 76 ? 6.462 -10.656 -7.321 1.00 88.12 76 ASP A CA 1
ATOM 631 C C . ASP A 1 76 ? 6.162 -9.690 -6.166 1.00 88.12 76 ASP A C 1
ATOM 633 O O . ASP A 1 76 ? 5.179 -9.870 -5.447 1.00 88.12 76 ASP A O 1
ATOM 637 N N . SER A 1 77 ? 6.941 -8.610 -6.026 1.00 88.44 77 SER A N 1
ATOM 638 C CA . SER A 1 77 ? 6.699 -7.586 -4.995 1.00 88.44 77 SER A CA 1
ATOM 639 C C . SER A 1 77 ? 5.336 -6.905 -5.150 1.00 88.44 77 SER A C 1
ATOM 641 O O . SER A 1 77 ? 4.609 -6.741 -4.169 1.00 88.44 77 SER A O 1
ATOM 643 N N . THR A 1 78 ? 4.955 -6.585 -6.388 1.00 88.94 78 THR A N 1
ATOM 644 C CA . THR A 1 78 ? 3.660 -5.988 -6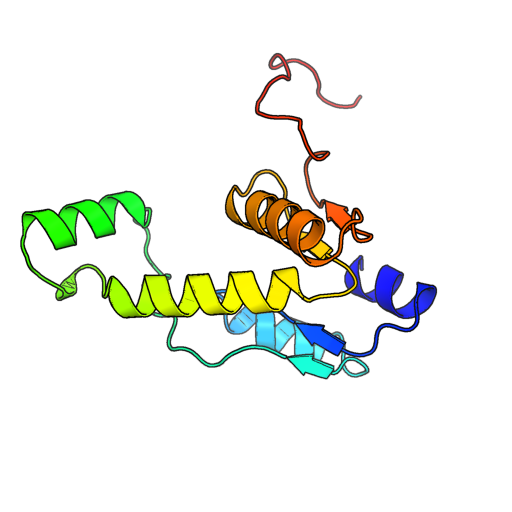.730 1.00 88.94 78 THR A CA 1
ATOM 645 C C . THR A 1 78 ? 2.500 -6.917 -6.378 1.00 88.94 78 THR A C 1
ATOM 647 O O . THR A 1 78 ? 1.528 -6.481 -5.764 1.00 88.94 78 THR A O 1
ATOM 650 N N . ILE A 1 79 ? 2.593 -8.201 -6.732 1.00 91.81 79 ILE A N 1
ATOM 651 C CA . ILE A 1 79 ? 1.553 -9.200 -6.451 1.00 91.81 79 ILE A CA 1
ATOM 652 C C . ILE A 1 79 ? 1.398 -9.412 -4.944 1.00 91.81 79 ILE A C 1
ATOM 654 O O . ILE A 1 79 ? 0.272 -9.480 -4.451 1.00 91.81 79 ILE A O 1
ATOM 658 N N . ILE A 1 80 ? 2.507 -9.480 -4.207 1.00 92.19 80 ILE A N 1
ATOM 659 C CA . ILE A 1 80 ? 2.485 -9.628 -2.749 1.00 92.19 80 ILE A CA 1
ATOM 660 C C . ILE A 1 80 ? 1.813 -8.414 -2.093 1.00 92.19 80 ILE A C 1
ATOM 662 O O . ILE A 1 80 ? 0.939 -8.589 -1.243 1.00 92.19 80 ILE A O 1
ATOM 666 N N . ASP A 1 81 ? 2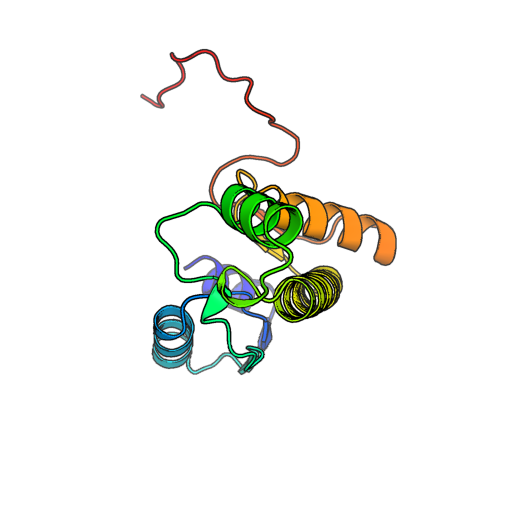.166 -7.192 -2.506 1.00 92.25 81 ASP A N 1
ATOM 667 C CA . ASP A 1 81 ? 1.524 -5.978 -1.990 1.00 92.25 81 ASP A CA 1
ATOM 668 C C . ASP A 1 81 ? 0.028 -5.948 -2.302 1.00 92.25 81 ASP A C 1
ATOM 670 O O . ASP A 1 81 ? -0.772 -5.635 -1.420 1.00 92.25 81 ASP A O 1
ATOM 674 N N . LEU A 1 82 ? -0.361 -6.298 -3.533 1.00 94.12 82 LEU A N 1
ATOM 675 C CA . LEU A 1 82 ? -1.766 -6.381 -3.928 1.00 94.12 82 LEU A CA 1
ATOM 676 C C . LEU A 1 82 ? -2.530 -7.373 -3.052 1.00 94.12 82 LEU A C 1
ATOM 678 O O . LEU A 1 82 ? -3.605 -7.030 -2.568 1.00 94.12 82 LEU A O 1
ATOM 682 N N . ALA A 1 83 ? -1.978 -8.565 -2.816 1.00 93.94 83 ALA A N 1
ATOM 683 C CA . ALA A 1 83 ? -2.615 -9.585 -1.990 1.00 93.94 83 ALA A CA 1
ATOM 684 C C . ALA A 1 83 ? -2.798 -9.112 -0.538 1.00 93.94 83 ALA A C 1
ATOM 686 O O . ALA A 1 83 ? -3.903 -9.168 -0.002 1.00 93.94 83 ALA A O 1
ATOM 687 N N . LEU A 1 84 ? -1.745 -8.572 0.083 1.00 94.31 84 LEU A N 1
ATOM 688 C CA . LEU A 1 84 ? -1.791 -8.144 1.485 1.00 94.31 84 LEU A CA 1
ATOM 689 C C . LEU A 1 84 ? -2.669 -6.917 1.711 1.00 94.31 84 LEU A C 1
ATOM 691 O O . LEU A 1 84 ? -3.412 -6.839 2.695 1.00 94.31 84 LEU A O 1
ATOM 695 N N . LEU A 1 85 ? -2.616 -5.951 0.795 1.00 95.62 85 LEU A N 1
ATOM 696 C CA . LEU A 1 85 ? -3.522 -4.814 0.852 1.00 95.62 85 LEU A CA 1
ATOM 697 C C . LEU A 1 85 ? -4.961 -5.269 0.619 1.00 95.62 85 LEU A C 1
ATOM 699 O O . LEU A 1 85 ? -5.847 -4.834 1.350 1.00 95.62 85 LEU A O 1
ATOM 703 N N . ALA A 1 86 ? -5.204 -6.175 -0.333 1.00 95.69 86 ALA A N 1
ATOM 704 C CA . ALA A 1 86 ? -6.556 -6.625 -0.630 1.00 95.69 86 ALA A CA 1
ATOM 705 C C . ALA A 1 86 ? -7.224 -7.336 0.561 1.00 95.69 86 ALA A C 1
ATOM 707 O O . ALA A 1 86 ? -8.433 -7.191 0.778 1.00 95.69 86 ALA A O 1
ATOM 708 N N . GLU A 1 87 ? -6.439 -8.052 1.368 1.00 94.88 87 GLU A N 1
ATOM 709 C CA . GLU A 1 87 ? -6.899 -8.712 2.592 1.00 94.88 87 GLU A CA 1
ATOM 710 C C . GLU A 1 87 ? -7.164 -7.737 3.753 1.00 94.88 87 GLU A C 1
ATOM 712 O O . GLU A 1 87 ? -7.976 -8.039 4.630 1.00 94.88 87 GLU A O 1
ATOM 717 N N . SER A 1 88 ? -6.589 -6.531 3.740 1.00 94.56 88 SER A N 1
ATOM 718 C CA . SER A 1 88 ? -6.689 -5.562 4.844 1.00 94.56 88 SER A CA 1
ATOM 719 C C . SER A 1 88 ? -8.127 -5.107 5.123 1.00 94.56 88 SER A C 1
ATOM 721 O O . SER A 1 88 ? -8.882 -4.784 4.206 1.00 94.56 88 SER A O 1
ATOM 723 N N . ASP A 1 89 ? -8.537 -5.064 6.395 1.00 93.50 89 ASP A N 1
ATOM 724 C CA . ASP A 1 89 ? -9.907 -4.697 6.809 1.00 93.50 89 ASP A CA 1
ATOM 725 C C . ASP A 1 89 ? -10.299 -3.263 6.437 1.00 93.50 89 ASP A C 1
ATOM 727 O O . ASP A 1 89 ? -11.459 -2.994 6.123 1.00 93.50 89 ASP A O 1
ATOM 731 N N . TYR A 1 90 ? -9.315 -2.364 6.450 1.00 93.25 90 TYR A N 1
A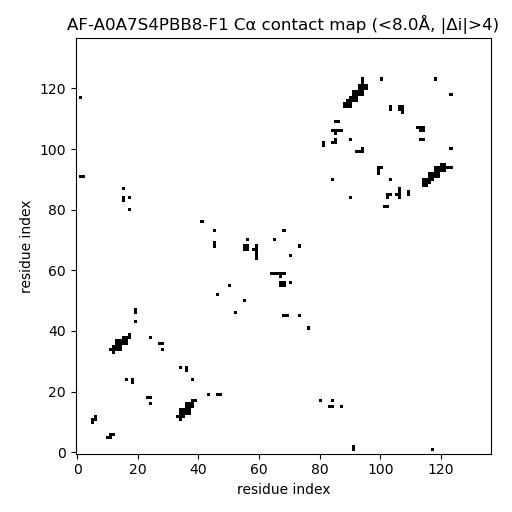TOM 732 C CA . TYR A 1 90 ? -9.443 -0.955 6.101 1.00 93.25 90 TYR A CA 1
ATOM 733 C C . TYR A 1 90 ? -8.381 -0.601 5.067 1.00 93.25 90 TYR A C 1
ATOM 735 O O . TYR A 1 90 ? -7.227 -1.009 5.196 1.00 93.25 90 TYR A O 1
ATOM 743 N N . LEU A 1 91 ? -8.752 0.209 4.079 1.00 93.75 91 LEU A N 1
ATOM 744 C CA . LEU A 1 91 ? -7.829 0.684 3.051 1.00 93.75 91 LEU A CA 1
ATOM 745 C C . LEU A 1 91 ? -7.590 2.186 3.183 1.00 93.75 91 LEU A C 1
ATOM 747 O O . LEU A 1 91 ? -8.530 2.972 3.252 1.00 93.75 91 LEU A O 1
ATOM 751 N N . ILE A 1 92 ? -6.330 2.609 3.178 1.00 93.19 92 ILE A N 1
ATOM 752 C CA . ILE A 1 92 ? -5.960 4.022 3.060 1.00 93.19 92 ILE A CA 1
ATOM 753 C C . ILE A 1 92 ? -5.027 4.141 1.863 1.00 93.19 92 ILE A C 1
ATOM 755 O O . ILE A 1 92 ? -3.995 3.479 1.823 1.00 93.19 92 ILE A O 1
ATOM 759 N N . GLY A 1 93 ? -5.383 4.974 0.889 1.00 91.75 93 GLY A N 1
ATOM 760 C CA . GLY A 1 93 ? -4.600 5.120 -0.335 1.00 91.75 93 GLY A CA 1
ATOM 761 C C . GLY A 1 93 ? -4.924 6.392 -1.104 1.00 91.75 93 GLY A C 1
ATOM 762 O O . GLY A 1 93 ? -5.708 7.227 -0.661 1.00 91.75 93 GLY A O 1
ATOM 763 N N . ALA A 1 94 ? -4.307 6.537 -2.271 1.00 90.88 94 ALA A N 1
ATOM 764 C CA . ALA A 1 94 ? -4.560 7.628 -3.210 1.00 90.88 94 ALA A CA 1
ATOM 765 C C . ALA A 1 94 ? -5.153 7.047 -4.500 1.00 90.88 94 ALA A C 1
ATOM 767 O O . ALA A 1 94 ? -4.525 6.191 -5.127 1.00 90.88 94 ALA A O 1
ATOM 768 N N . PHE A 1 95 ? -6.358 7.465 -4.888 1.00 90.62 95 PHE A N 1
ATOM 769 C CA . PHE A 1 95 ? -7.085 6.929 -6.046 1.00 90.62 95 PHE A CA 1
ATOM 770 C C . PHE A 1 95 ? -6.741 7.604 -7.371 1.00 90.62 95 PHE A C 1
ATOM 772 O O . PHE A 1 95 ? -7.187 7.133 -8.419 1.00 90.62 95 PHE A O 1
ATOM 779 N N . SER A 1 96 ? -5.858 8.606 -7.370 1.00 86.50 96 SER A N 1
ATOM 780 C CA . SER A 1 96 ? -5.066 8.916 -8.568 1.00 86.50 96 SER A CA 1
ATOM 781 C C . SER A 1 96 ? -4.252 7.701 -9.029 1.00 86.50 96 SER A C 1
ATOM 783 O O . SER A 1 96 ? -4.187 7.419 -10.228 1.00 86.50 96 SER A O 1
ATOM 785 N N . SER A 1 97 ? -3.716 6.909 -8.093 1.00 86.38 97 SER A N 1
ATOM 786 C CA . SER A 1 97 ? -2.972 5.690 -8.406 1.00 86.38 97 SER A CA 1
ATOM 787 C C . SER A 1 97 ? -3.896 4.581 -8.912 1.00 86.38 97 SER A C 1
ATOM 789 O O . SER A 1 97 ? -4.902 4.235 -8.286 1.00 86.38 97 SER A O 1
ATOM 791 N N . HIS A 1 98 ? -3.538 3.994 -10.057 1.00 87.56 98 HIS A N 1
ATOM 792 C CA . HIS A 1 98 ? -4.183 2.778 -10.560 1.00 87.56 98 HIS A CA 1
ATOM 793 C C . HIS A 1 98 ? -3.998 1.603 -9.596 1.00 87.56 98 HIS A C 1
ATOM 795 O O . HIS A 1 98 ? -4.906 0.792 -9.449 1.00 87.56 98 HIS A O 1
ATOM 801 N N . PHE A 1 99 ? -2.869 1.563 -8.886 1.00 89.50 99 PHE A N 1
ATOM 802 C CA . PHE A 1 99 ? -2.560 0.522 -7.916 1.00 89.50 99 PHE A CA 1
ATOM 803 C C . PHE A 1 99 ? -3.565 0.512 -6.757 1.00 89.50 99 PHE A C 1
ATOM 805 O O . PHE A 1 99 ? -4.204 -0.502 -6.503 1.00 89.50 99 PHE A O 1
ATOM 812 N N . SER A 1 100 ? -3.802 1.661 -6.113 1.00 92.00 100 SER A N 1
ATOM 813 C CA . SER A 1 100 ? -4.770 1.765 -5.007 1.00 92.00 100 SER A CA 1
ATOM 814 C C . SER A 1 100 ? -6.203 1.433 -5.436 1.00 92.00 100 SER A C 1
ATOM 816 O O . SER A 1 100 ? -6.971 0.876 -4.654 1.00 92.00 100 SER A O 1
ATOM 818 N N . ARG A 1 101 ? -6.582 1.788 -6.674 1.00 92.31 101 ARG A N 1
ATOM 819 C CA . ARG A 1 101 ? -7.901 1.447 -7.232 1.00 92.31 101 ARG A CA 1
ATOM 820 C C . ARG A 1 101 ? -8.041 -0.057 -7.442 1.00 92.31 101 ARG A C 1
ATOM 822 O O . ARG A 1 101 ? -9.043 -0.626 -7.020 1.00 92.31 101 ARG A O 1
ATOM 829 N N . LEU A 1 102 ? -7.016 -0.687 -8.014 1.00 93.50 102 LEU A N 1
ATOM 830 C CA . LEU A 1 102 ? -6.969 -2.133 -8.211 1.00 93.50 102 LEU A CA 1
ATOM 831 C C . LEU A 1 102 ? -7.053 -2.886 -6.878 1.00 93.50 102 LEU A C 1
ATOM 833 O O . LEU A 1 102 ? -7.797 -3.854 -6.775 1.00 93.50 102 LEU A O 1
ATOM 837 N N . VAL A 1 103 ? -6.349 -2.411 -5.846 1.00 95.44 103 VAL A N 1
ATOM 838 C CA . VAL A 1 103 ? -6.439 -2.962 -4.485 1.00 95.44 103 VAL A CA 1
ATOM 839 C C . VAL A 1 103 ? -7.882 -2.949 -3.981 1.00 95.44 103 VAL A C 1
ATOM 841 O O . VAL A 1 103 ? -8.365 -3.975 -3.513 1.00 95.44 103 VAL A O 1
ATOM 844 N N . LEU A 1 104 ? -8.587 -1.816 -4.093 1.00 94.94 104 LEU A N 1
ATOM 845 C CA . LEU A 1 104 ? -9.976 -1.721 -3.636 1.00 94.94 104 LEU A CA 1
ATOM 846 C C . LEU A 1 104 ? -10.893 -2.678 -4.411 1.00 94.94 104 LEU A C 1
ATOM 848 O O . LEU A 1 104 ? -11.707 -3.370 -3.804 1.00 94.94 104 LEU A O 1
ATOM 852 N N . GLU A 1 105 ? -10.757 -2.740 -5.735 1.00 94.50 105 GLU A N 1
ATOM 853 C CA . GLU A 1 105 ? -11.540 -3.640 -6.595 1.00 94.50 105 GLU A CA 1
ATOM 854 C C . GLU A 1 105 ? -11.300 -5.115 -6.255 1.00 94.50 105 GLU A C 1
ATOM 856 O O . GLU A 1 105 ? -12.245 -5.911 -6.175 1.00 94.50 105 GLU A O 1
ATOM 861 N N . LEU A 1 106 ? -10.043 -5.474 -5.991 1.00 96.00 106 LEU A N 1
ATOM 862 C CA . LEU A 1 106 ? -9.663 -6.814 -5.573 1.00 96.00 106 LEU A CA 1
ATOM 863 C C . LEU A 1 106 ? -10.227 -7.140 -4.185 1.00 96.00 106 LEU A C 1
ATOM 865 O O . LEU A 1 106 ? -10.847 -8.189 -4.018 1.00 96.00 106 LEU A O 1
ATOM 869 N N . SER A 1 107 ? -10.119 -6.223 -3.217 1.00 96.38 107 SER A N 1
ATOM 870 C CA . SER A 1 107 ? -10.732 -6.390 -1.895 1.00 96.38 107 SER A CA 1
ATOM 871 C C . SER A 1 107 ? -12.237 -6.612 -1.978 1.00 96.38 107 SER A C 1
ATOM 873 O O . SER A 1 107 ? -12.752 -7.506 -1.311 1.00 96.38 107 SER A O 1
ATOM 875 N N . VAL A 1 108 ? -12.951 -5.820 -2.790 1.00 95.62 108 VAL A N 1
ATOM 876 C CA . VAL A 1 108 ? -14.403 -5.969 -2.990 1.00 95.62 108 VAL A CA 1
ATOM 877 C C . VAL A 1 108 ? -14.722 -7.364 -3.513 1.00 95.62 108 VAL A C 1
ATOM 879 O O . VAL A 1 108 ? -15.625 -8.027 -3.003 1.00 95.62 108 VAL A O 1
ATOM 882 N N . SER A 1 109 ? -13.951 -7.818 -4.499 1.00 95.75 109 SER A N 1
ATOM 883 C CA . SER A 1 109 ? -14.126 -9.131 -5.120 1.00 95.75 109 SER A CA 1
ATOM 884 C C . SER A 1 109 ? -13.871 -10.273 -4.133 1.00 95.75 109 SER A C 1
ATOM 886 O O . SER A 1 109 ? -14.618 -11.247 -4.119 1.00 95.75 109 SER A O 1
ATOM 888 N N . MET A 1 110 ? -12.854 -10.147 -3.275 1.00 95.00 110 MET A N 1
ATOM 889 C CA . MET A 1 110 ? -12.503 -11.163 -2.276 1.00 95.00 110 MET A CA 1
ATOM 890 C C . MET A 1 110 ? -13.480 -11.204 -1.097 1.00 95.00 110 MET A C 1
ATOM 892 O O . MET A 1 110 ? -13.784 -12.278 -0.583 1.00 95.00 110 MET A O 1
ATOM 896 N N . LYS A 1 111 ? -13.962 -10.042 -0.648 1.00 95.94 111 LYS A N 1
ATOM 897 C CA . LYS A 1 111 ? -14.769 -9.915 0.576 1.00 95.94 111 LYS A CA 1
ATOM 898 C C . LYS A 1 111 ? -16.271 -9.980 0.319 1.00 95.94 111 LYS A C 1
ATOM 900 O O . LYS A 1 111 ? -17.036 -10.240 1.242 1.00 95.94 111 LYS A O 1
ATOM 905 N N . GLY A 1 112 ? -16.711 -9.724 -0.913 1.00 95.25 112 GLY A N 1
ATOM 906 C CA . GLY A 1 112 ? -18.128 -9.638 -1.274 1.00 95.25 112 GLY A CA 1
ATOM 907 C C . GLY A 1 112 ? -18.823 -8.360 -0.783 1.00 95.25 112 GLY A C 1
ATOM 908 O O . GLY A 1 112 ? -20.038 -8.232 -0.918 1.00 95.25 112 GLY A O 1
ATOM 909 N N . TYR A 1 113 ? -18.075 -7.407 -0.220 1.00 94.31 113 TYR A N 1
ATOM 910 C CA . TYR A 1 113 ? -18.554 -6.087 0.190 1.00 94.31 113 TYR A CA 1
ATOM 911 C C . TYR A 1 113 ? -17.453 -5.039 0.004 1.00 94.31 113 TYR A C 1
ATOM 913 O O . TYR A 1 113 ? -16.274 -5.372 -0.096 1.00 94.31 113 TYR A O 1
ATOM 921 N N . VAL A 1 114 ? -17.831 -3.759 -0.025 1.00 93.19 114 VAL A N 1
ATOM 922 C CA . VAL A 1 114 ? -16.867 -2.653 -0.108 1.00 93.19 114 VAL A CA 1
ATOM 923 C C . VAL A 1 114 ? -16.216 -2.445 1.260 1.00 93.19 114 VAL A C 1
ATOM 925 O O . VAL A 1 114 ? -16.924 -2.031 2.185 1.00 93.19 114 VAL A O 1
ATOM 928 N N . PRO A 1 115 ? -14.907 -2.722 1.431 1.00 93.31 115 PRO A N 1
ATOM 929 C CA . PRO A 1 115 ? -14.250 -2.476 2.706 1.00 93.31 115 PRO A CA 1
ATOM 930 C C . PRO A 1 115 ? -14.254 -0.972 3.007 1.00 93.31 115 PRO A C 1
ATOM 932 O O . PRO A 1 115 ? -14.201 -0.154 2.081 1.00 93.31 115 PRO A O 1
ATOM 935 N N . PRO A 1 116 ? -14.293 -0.571 4.287 1.00 93.00 116 PRO A N 1
ATOM 936 C CA . PRO A 1 116 ? -14.095 0.823 4.644 1.00 93.00 116 PRO A CA 1
ATOM 937 C C . PRO A 1 116 ? -12.765 1.339 4.078 1.00 93.00 116 PRO A C 1
ATOM 939 O O . PRO A 1 116 ? -11.709 0.745 4.304 1.00 93.00 116 PRO A O 1
ATOM 942 N N . TYR A 1 117 ? -12.808 2.458 3.355 1.00 92.62 117 TYR A N 1
ATOM 943 C CA . TYR A 1 117 ? -11.614 3.055 2.770 1.00 92.62 117 TYR A CA 1
ATOM 944 C C . TYR A 1 117 ? -11.544 4.568 2.989 1.00 92.62 117 TYR A C 1
ATOM 946 O O . TYR A 1 117 ? -12.560 5.244 3.160 1.00 92.62 117 TYR A O 1
ATOM 954 N N . VAL A 1 118 ? -10.325 5.102 2.952 1.00 91.88 118 VAL A N 1
ATOM 955 C CA . VAL A 1 118 ? -10.028 6.535 2.919 1.00 91.88 118 VAL A CA 1
ATOM 956 C C . VAL A 1 118 ? -9.156 6.811 1.701 1.00 91.88 118 VAL A C 1
ATOM 958 O O . VAL A 1 118 ? -8.033 6.317 1.613 1.00 91.88 118 VAL A O 1
ATOM 961 N N . SER A 1 119 ? -9.671 7.620 0.778 1.00 91.31 119 SER A N 1
ATOM 962 C CA . SER A 1 119 ? -8.873 8.165 -0.319 1.00 91.31 119 SER A CA 1
ATOM 963 C C . SER A 1 119 ? -8.303 9.526 0.070 1.00 91.31 119 SER A C 1
ATOM 965 O O . SER A 1 119 ? -9.017 10.359 0.632 1.00 91.31 119 SER A O 1
ATOM 967 N N . LEU A 1 120 ? -7.019 9.746 -0.204 1.00 89.69 120 LEU A N 1
ATOM 968 C CA . LEU A 1 120 ? -6.304 10.972 0.159 1.00 89.69 120 LEU A CA 1
ATOM 969 C C . LEU A 1 120 ? -6.453 12.105 -0.870 1.00 89.69 120 LEU A C 1
ATOM 971 O O . LEU A 1 120 ? -6.098 13.240 -0.560 1.00 89.69 120 LEU A O 1
ATOM 975 N N . ASP A 1 121 ? -6.965 11.816 -2.066 1.00 87.81 121 ASP A N 1
ATOM 976 C CA . ASP A 1 121 ? -7.026 12.755 -3.191 1.00 87.81 121 ASP A CA 1
ATOM 977 C C . ASP A 1 121 ? -8.416 12.831 -3.851 1.00 87.81 121 ASP A C 1
ATOM 979 O O . ASP A 1 121 ? -9.069 13.872 -3.797 1.00 87.81 121 ASP A O 1
ATOM 983 N N . TYR A 1 122 ? -8.898 11.738 -4.444 1.00 83.75 122 TYR A N 1
ATOM 984 C CA . TYR A 1 122 ? -10.115 11.683 -5.253 1.00 83.75 122 TYR A CA 1
ATOM 985 C C . TYR A 1 122 ? -11.078 10.606 -4.754 1.00 83.75 122 TYR A C 1
ATOM 987 O O . TYR A 1 122 ? -10.666 9.565 -4.242 1.00 83.75 122 TYR A O 1
ATOM 995 N N . ALA A 1 123 ? -12.379 10.813 -4.953 1.00 83.69 123 ALA A N 1
ATOM 996 C CA . ALA A 1 123 ? -13.370 9.764 -4.723 1.00 83.69 123 ALA A CA 1
ATOM 997 C C . ALA A 1 123 ? -13.192 8.599 -5.718 1.00 83.69 123 ALA A C 1
ATOM 999 O O . ALA A 1 123 ? -12.769 8.799 -6.862 1.00 83.69 123 ALA A O 1
ATOM 1000 N N . TYR A 1 124 ? -13.544 7.380 -5.296 1.00 79.31 124 TYR A N 1
ATOM 1001 C CA . TYR A 1 124 ? -13.535 6.212 -6.180 1.00 79.31 124 TYR A CA 1
ATOM 1002 C C . TYR A 1 124 ? -14.479 6.438 -7.370 1.00 79.31 124 TYR A C 1
ATOM 1004 O O . TYR A 1 124 ? -15.602 6.904 -7.189 1.00 79.31 124 TYR A O 1
ATOM 1012 N N . GLY A 1 125 ? -14.028 6.119 -8.586 1.00 73.12 125 GLY A N 1
ATOM 1013 C CA . GLY A 1 125 ? -14.831 6.287 -9.802 1.00 73.12 125 GLY A CA 1
ATOM 1014 C C . GLY A 1 125 ? -14.804 7.686 -10.432 1.00 73.12 125 GLY A C 1
ATOM 1015 O O . GLY A 1 125 ? -15.577 7.927 -11.355 1.00 73.12 125 GLY A O 1
ATOM 1016 N N . MET A 1 126 ? -13.910 8.590 -10.006 1.00 61.84 126 MET A N 1
ATOM 1017 C CA . MET A 1 126 ? -13.606 9.834 -10.734 1.00 61.84 126 MET A CA 1
ATOM 1018 C C . MET A 1 126 ? -12.338 9.700 -11.605 1.00 61.84 126 MET A C 1
ATOM 1020 O O . MET A 1 126 ? -11.262 10.136 -11.193 1.00 61.84 126 MET A O 1
ATOM 1024 N N . PRO A 1 127 ? -12.405 9.123 -12.822 1.00 48.78 127 PRO A N 1
ATOM 1025 C CA . PRO A 1 127 ? -11.289 9.165 -13.754 1.00 48.78 127 PRO A CA 1
ATOM 1026 C C . PRO A 1 127 ? -11.296 10.512 -14.487 1.00 48.78 127 PRO A C 1
ATOM 1028 O O . PRO A 1 127 ? -12.080 10.700 -15.403 1.00 48.78 127 PRO A O 1
ATOM 1031 N N . GLY A 1 128 ? -10.448 11.468 -14.107 1.00 53.31 128 GLY A N 1
ATOM 1032 C CA . GLY A 1 128 ? -10.076 12.592 -14.986 1.00 53.31 128 GLY A CA 1
ATOM 1033 C C . GLY A 1 128 ? -11.184 13.537 -15.496 1.00 53.31 128 GLY A C 1
ATOM 1034 O O . GLY A 1 128 ? -10.900 14.351 -16.369 1.00 53.31 128 GLY A O 1
ATOM 1035 N N . ILE A 1 129 ? -12.419 13.489 -14.982 1.00 44.62 129 ILE A N 1
ATOM 1036 C CA . ILE A 1 129 ? -13.500 14.415 -15.363 1.00 44.62 129 ILE A CA 1
ATOM 1037 C C . ILE A 1 129 ? -13.640 15.494 -14.283 1.00 44.62 129 ILE A C 1
ATOM 1039 O O . ILE A 1 129 ? -14.583 15.511 -13.501 1.00 44.62 129 ILE A O 1
ATOM 1043 N N . PHE A 1 130 ? -12.697 16.429 -14.253 1.00 45.50 130 PHE A N 1
ATOM 1044 C CA . PHE A 1 130 ? -13.016 17.796 -13.854 1.00 45.50 130 PHE A CA 1
ATOM 1045 C C . PHE A 1 130 ? -12.524 18.720 -14.971 1.00 45.50 130 PHE A C 1
ATOM 1047 O O . PHE A 1 130 ? -11.335 18.679 -15.298 1.00 45.50 130 PHE A O 1
ATOM 1054 N N . PRO A 1 131 ? -13.391 19.550 -15.585 1.00 42.75 131 PRO A N 1
ATOM 1055 C CA . PRO A 1 131 ? -12.903 20.645 -16.410 1.00 42.75 131 PRO A CA 1
ATOM 1056 C C . PRO A 1 131 ? -11.978 21.532 -15.550 1.00 42.75 131 PRO A C 1
ATOM 1058 O O . PRO A 1 131 ? -12.214 21.649 -14.344 1.00 42.75 131 PRO A O 1
ATOM 1061 N N . PRO A 1 132 ? -10.945 22.165 -16.136 1.00 44.81 132 PRO A N 1
ATOM 1062 C CA . PRO A 1 132 ? -9.823 22.812 -15.433 1.00 44.81 132 PRO A CA 1
ATOM 1063 C C . PRO A 1 132 ? -10.171 24.004 -14.508 1.00 44.81 132 PRO A C 1
ATOM 1065 O O . PRO A 1 132 ? -9.280 24.748 -14.100 1.00 44.81 132 PRO A O 1
ATOM 1068 N N . TYR A 1 133 ? -11.439 24.206 -14.146 1.00 47.31 133 TYR A N 1
ATOM 1069 C CA . TYR A 1 133 ? -11.935 25.374 -13.415 1.00 47.31 133 TYR A CA 1
ATOM 1070 C C . TYR A 1 133 ? -12.475 25.083 -12.010 1.00 47.31 133 TYR A C 1
ATOM 1072 O O . TYR A 1 133 ? -12.833 26.024 -11.307 1.00 47.31 133 TYR A O 1
ATOM 1080 N N . ALA A 1 134 ? -12.511 23.832 -11.547 1.00 46.38 134 ALA A N 1
ATOM 1081 C CA . ALA A 1 134 ? -12.937 23.538 -10.178 1.00 46.38 134 ALA A CA 1
ATOM 1082 C C . ALA A 1 134 ? -11.759 23.625 -9.193 1.00 46.38 134 ALA A C 1
ATOM 1084 O O . ALA A 1 134 ? -11.267 22.617 -8.689 1.00 46.38 134 ALA A O 1
ATOM 1085 N N . ARG A 1 135 ? -11.291 24.848 -8.921 1.00 36.59 135 ARG A N 1
ATOM 1086 C CA . ARG A 1 135 ? -10.582 25.130 -7.663 1.00 36.59 135 ARG A CA 1
ATOM 1087 C C . ARG A 1 135 ? -11.633 25.374 -6.572 1.00 36.59 135 ARG A C 1
ATOM 1089 O O . ARG A 1 135 ? -12.615 26.058 -6.866 1.00 36.59 135 ARG A O 1
ATOM 1096 N N . PRO A 1 136 ? -11.457 24.867 -5.340 1.00 48.50 136 PRO A N 1
ATOM 1097 C CA . PRO A 1 136 ? -12.249 25.353 -4.220 1.00 48.50 136 PRO A CA 1
ATOM 1098 C C . PRO A 1 136 ? -11.947 26.843 -4.012 1.00 48.50 136 PRO A C 1
ATOM 1100 O O . PRO A 1 136 ? -10.787 27.253 -4.121 1.00 48.50 136 PRO A O 1
ATOM 1103 N N . GLN A 1 137 ? -13.003 27.627 -3.783 1.00 43.53 137 GLN A N 1
ATOM 1104 C CA . GLN A 1 137 ? -12.912 29.018 -3.330 1.00 43.53 137 GLN A CA 1
ATOM 1105 C C . GLN A 1 137 ? -12.351 29.086 -1.911 1.00 43.53 137 GLN A C 1
ATOM 1107 O O . GLN A 1 137 ? -12.674 28.173 -1.116 1.00 43.53 137 GLN A O 1
#